Protein AF-A0A2V9GDM2-F1 (afdb_monomer_lite)

Foldseek 3Di:
DDDDPVCVVPVPVDPDDAPDDAPVPDDPVVLVVVQVCVPPPVPDDDDDDDDDPDPVDDVCVVDPLVNVVVNVVVVQVHAHDPVNLCCQQADQDPNDHRSDPPVNSVCSHPPDTDDDDDDDDD

Sequence (122 aa):
MIINLARRAHDHNWELDPITRSLLDTDFYKLLMLQFIWKQFPKTRASFSFINRSAEVHLGDLINADELREQLEQTKKLRFHKSELIWLAGNTFYGRRGIFEPAFLEWLEREFRLSDYELSIQ

Secondary structure (DSSP, 8-state):
----HHHHHH-TT-S---S---TTSS-HHHHHHHHHHHHH-TT-----------TT--HHHHS-HHHHHHHHHHHHH----HHHHHHHHHSEETTEE--S-HHHHHHHHHT--PPP------

Structure (mmCIF, N/CA/C/O backbone):
data_AF-A0A2V9GDM2-F1
#
_entry.id   AF-A0A2V9GDM2-F1
#
loop_
_atom_site.group_PDB
_atom_site.id
_atom_site.type_symbol
_atom_site.label_atom_id
_atom_site.label_alt_id
_atom_site.label_comp_id
_atom_site.label_asym_id
_atom_site.label_entity_id
_atom_site.label_seq_id
_atom_site.pdbx_PDB_ins_code
_atom_site.Cartn_x
_atom_site.Cartn_y
_atom_site.Cartn_z
_atom_site.occupancy
_atom_site.B_iso_or_equiv
_atom_site.auth_seq_id
_atom_site.auth_comp_id
_atom_site.auth_asym_id
_atom_site.auth_atom_id
_atom_site.pdbx_PDB_model_num
ATOM 1 N N . MET A 1 1 ? 13.228 19.270 2.244 1.00 48.59 1 MET A N 1
ATOM 2 C CA . MET A 1 1 ? 14.497 18.509 2.282 1.00 48.59 1 MET A CA 1
ATOM 3 C C . MET A 1 1 ? 14.863 18.186 0.842 1.00 48.59 1 MET A C 1
ATOM 5 O O . MET A 1 1 ? 14.026 17.615 0.158 1.00 48.59 1 MET A O 1
ATOM 9 N N . ILE A 1 2 ? 16.019 18.631 0.346 1.00 57.59 2 ILE A N 1
ATOM 10 C CA . ILE A 1 2 ? 16.431 18.375 -1.044 1.00 57.59 2 ILE A CA 1
ATOM 11 C C . ILE A 1 2 ? 16.960 16.940 -1.123 1.00 57.59 2 ILE A C 1
ATOM 13 O O . ILE A 1 2 ? 17.886 16.584 -0.397 1.00 57.59 2 ILE A O 1
ATOM 17 N N . ILE A 1 3 ? 16.349 16.114 -1.971 1.00 68.06 3 ILE A N 1
ATOM 18 C CA . ILE A 1 3 ? 16.783 14.735 -2.221 1.00 68.06 3 ILE A CA 1
ATOM 19 C C . ILE A 1 3 ? 18.062 14.794 -3.067 1.00 68.06 3 ILE A C 1
ATOM 21 O O . ILE A 1 3 ? 18.033 15.281 -4.194 1.00 68.06 3 ILE A O 1
ATOM 25 N N . ASN A 1 4 ? 19.187 14.311 -2.535 1.00 79.94 4 ASN A N 1
ATOM 26 C CA . ASN A 1 4 ? 20.451 14.255 -3.272 1.00 79.94 4 ASN A CA 1
ATOM 27 C C . ASN A 1 4 ? 20.554 12.931 -4.045 1.00 79.94 4 ASN A C 1
ATOM 29 O O . ASN A 1 4 ? 20.966 11.910 -3.495 1.00 79.94 4 ASN A O 1
ATOM 33 N N . LEU A 1 5 ? 20.154 12.961 -5.317 1.00 75.88 5 LEU A N 1
ATOM 34 C CA . LEU A 1 5 ? 20.153 11.786 -6.193 1.00 75.88 5 LEU A CA 1
ATOM 35 C C . LEU A 1 5 ? 21.570 11.285 -6.505 1.00 75.88 5 LEU A C 1
ATOM 37 O O . LEU A 1 5 ? 21.792 10.080 -6.506 1.00 75.88 5 LEU A O 1
ATOM 41 N N . ALA A 1 6 ? 22.536 12.192 -6.688 1.00 76.06 6 ALA A N 1
ATOM 42 C CA . ALA A 1 6 ? 23.922 11.829 -6.991 1.00 76.06 6 ALA A CA 1
ATOM 43 C C . ALA A 1 6 ? 24.566 11.022 -5.853 1.00 76.06 6 ALA A C 1
ATOM 45 O O . ALA A 1 6 ? 25.254 10.038 -6.104 1.00 76.06 6 ALA A O 1
ATOM 46 N N . ARG A 1 7 ? 24.292 11.392 -4.595 1.00 77.50 7 ARG A N 1
ATOM 47 C CA . ARG A 1 7 ? 24.749 10.618 -3.438 1.00 77.50 7 ARG A CA 1
ATOM 48 C C . ARG A 1 7 ? 24.052 9.261 -3.357 1.00 77.50 7 ARG A C 1
ATOM 50 O O . ARG A 1 7 ? 24.740 8.273 -3.171 1.00 77.50 7 ARG A O 1
ATOM 57 N N . ARG A 1 8 ? 22.726 9.196 -3.528 1.00 74.25 8 ARG A N 1
ATOM 58 C CA . ARG A 1 8 ? 21.981 7.918 -3.496 1.00 74.25 8 ARG A CA 1
ATOM 59 C C . ARG A 1 8 ? 22.453 6.937 -4.577 1.00 74.25 8 ARG A C 1
ATOM 61 O O . ARG A 1 8 ? 22.497 5.749 -4.312 1.00 74.25 8 ARG A O 1
ATOM 68 N N . ALA A 1 9 ? 22.857 7.438 -5.747 1.00 66.31 9 ALA A N 1
ATOM 69 C CA . ALA A 1 9 ? 23.391 6.617 -6.834 1.00 66.31 9 ALA A CA 1
ATOM 70 C C . ALA A 1 9 ? 24.852 6.165 -6.626 1.00 66.31 9 ALA A C 1
ATOM 72 O O . ALA A 1 9 ? 25.240 5.131 -7.151 1.00 66.31 9 ALA A O 1
ATOM 73 N N . HIS A 1 10 ? 25.673 6.945 -5.912 1.00 66.00 10 HIS A N 1
ATOM 74 C CA . HIS A 1 10 ? 27.111 6.676 -5.750 1.00 66.00 10 HIS A CA 1
ATOM 75 C C . HIS A 1 10 ? 27.461 5.955 -4.436 1.00 66.00 10 HIS A C 1
ATOM 77 O O . HIS A 1 10 ? 28.511 5.321 -4.320 1.00 66.00 10 HIS A O 1
ATOM 83 N N . ASP A 1 11 ? 26.643 6.107 -3.398 1.00 67.38 11 ASP A N 1
ATOM 84 C CA . ASP A 1 11 ? 26.913 5.573 -2.063 1.00 67.38 11 ASP A CA 1
ATOM 85 C C . ASP A 1 11 ? 26.546 4.075 -2.033 1.00 67.38 11 ASP A C 1
ATOM 87 O O . ASP A 1 11 ? 25.450 3.676 -1.652 1.00 67.38 11 ASP A O 1
ATOM 91 N N . HIS A 1 12 ? 27.488 3.233 -2.468 1.00 62.50 12 HIS A N 1
ATOM 92 C CA . HIS A 1 12 ? 27.358 1.768 -2.514 1.00 62.50 12 HIS A CA 1
ATOM 93 C C . HIS A 1 12 ? 27.383 1.092 -1.126 1.00 62.50 12 HIS A C 1
ATOM 95 O O . HIS A 1 12 ? 27.491 -0.127 -1.033 1.00 62.50 12 HIS A O 1
ATOM 101 N N . ASN A 1 13 ? 27.322 1.865 -0.035 1.00 63.94 13 ASN A N 1
ATOM 102 C CA . ASN A 1 13 ? 27.267 1.340 1.333 1.00 63.94 13 ASN A CA 1
ATOM 103 C C . ASN A 1 13 ? 25.861 0.875 1.756 1.00 63.94 13 ASN A C 1
ATOM 105 O O . ASN A 1 13 ? 25.699 0.380 2.872 1.00 63.94 13 ASN A O 1
ATOM 109 N N . TRP A 1 14 ? 24.843 1.041 0.908 1.00 59.16 14 TRP A N 1
ATOM 110 C CA . TRP A 1 14 ? 23.491 0.541 1.158 1.00 59.16 14 TRP A CA 1
ATOM 111 C C . TRP A 1 14 ? 23.202 -0.682 0.287 1.00 59.16 14 TRP A C 1
ATOM 113 O O . TRP A 1 14 ? 23.382 -0.623 -0.923 1.00 59.16 14 TRP A O 1
ATOM 123 N N . GLU A 1 15 ? 22.713 -1.769 0.897 1.00 66.88 15 GLU A N 1
ATOM 124 C CA . GLU A 1 15 ? 22.257 -2.963 0.160 1.00 66.88 15 GLU A CA 1
ATOM 125 C C . GLU A 1 15 ? 21.067 -2.651 -0.761 1.00 66.88 15 GLU A C 1
ATOM 127 O O . GLU A 1 15 ? 20.958 -3.241 -1.828 1.00 66.88 15 GLU A O 1
ATOM 132 N N . LEU A 1 16 ? 20.182 -1.724 -0.365 1.00 78.81 16 LEU A N 1
ATOM 133 C CA . LEU A 1 16 ? 19.069 -1.245 -1.185 1.00 78.81 16 LEU A CA 1
ATOM 134 C C . LEU A 1 16 ? 18.584 0.129 -0.709 1.00 78.81 16 LEU A C 1
ATOM 136 O O . LEU A 1 16 ? 18.425 0.366 0.490 1.00 78.81 16 LEU A O 1
ATOM 140 N N . ASP A 1 17 ? 18.257 1.006 -1.655 1.00 85.94 17 ASP A N 1
ATOM 141 C CA . ASP A 1 17 ? 17.600 2.283 -1.399 1.00 85.94 17 ASP A CA 1
ATOM 142 C C . ASP A 1 17 ? 16.090 2.201 -1.729 1.00 85.94 17 ASP A C 1
ATOM 144 O O . ASP A 1 17 ? 15.715 2.235 -2.906 1.00 85.94 17 ASP A O 1
ATOM 148 N N . PRO A 1 18 ? 15.191 2.044 -0.734 1.00 90.94 18 PRO A N 1
ATOM 149 C CA . PRO A 1 18 ? 13.776 1.792 -0.995 1.00 90.94 18 PRO A CA 1
ATOM 150 C C . PRO A 1 18 ? 13.072 3.022 -1.579 1.00 90.94 18 PRO A C 1
ATOM 152 O O . PRO A 1 18 ? 13.151 4.137 -1.041 1.00 90.94 18 PRO A O 1
ATOM 155 N N . ILE A 1 19 ? 12.342 2.797 -2.674 1.00 93.25 19 ILE A N 1
ATOM 156 C CA . ILE A 1 19 ? 11.524 3.816 -3.340 1.00 93.25 19 ILE A CA 1
ATOM 157 C C . ILE A 1 19 ? 10.263 4.078 -2.513 1.00 93.25 19 ILE A C 1
ATOM 159 O O . ILE A 1 19 ? 10.051 5.205 -2.065 1.00 93.25 19 ILE A O 1
ATOM 163 N N . THR A 1 20 ? 9.472 3.035 -2.251 1.00 95.12 20 THR A N 1
ATOM 164 C CA . THR A 1 20 ? 8.277 3.114 -1.402 1.00 95.12 20 THR A CA 1
ATOM 165 C C . THR A 1 20 ? 8.683 3.031 0.063 1.00 95.12 20 THR A C 1
ATOM 167 O O . THR A 1 20 ? 9.308 2.059 0.488 1.00 95.12 20 THR A O 1
ATOM 170 N N . ARG A 1 21 ? 8.320 4.039 0.860 1.00 92.69 21 ARG A N 1
ATOM 171 C CA . ARG A 1 21 ? 8.752 4.134 2.271 1.00 92.69 21 ARG A CA 1
ATOM 172 C C . ARG A 1 21 ? 7.644 3.894 3.285 1.00 92.69 21 ARG A C 1
ATOM 174 O O . ARG A 1 21 ? 7.931 3.693 4.459 1.00 92.69 21 ARG A O 1
ATOM 181 N N . SER A 1 22 ? 6.393 3.954 2.848 1.00 95.94 22 SER A N 1
ATOM 182 C CA . SER A 1 22 ? 5.222 3.846 3.710 1.00 95.94 22 SER A CA 1
ATOM 183 C C . SER A 1 22 ? 4.024 3.324 2.923 1.00 95.94 22 SER A C 1
ATOM 185 O O . SER A 1 22 ? 3.900 3.589 1.732 1.00 95.94 22 SER A O 1
ATOM 187 N N . LEU A 1 23 ? 3.105 2.634 3.603 1.00 97.44 23 LEU A N 1
ATOM 188 C CA . LEU A 1 23 ? 1.798 2.283 3.037 1.00 97.44 23 LEU A CA 1
ATOM 189 C C . LEU A 1 23 ? 0.854 3.496 2.909 1.00 97.44 23 LEU A C 1
ATOM 191 O O . LEU A 1 23 ? -0.163 3.398 2.226 1.00 97.44 23 LEU A O 1
ATOM 195 N N . LEU A 1 24 ? 1.178 4.631 3.543 1.00 96.12 24 LEU A N 1
ATOM 196 C CA . LEU A 1 24 ? 0.529 5.925 3.308 1.00 96.12 24 LEU A CA 1
ATOM 197 C C . LEU A 1 24 ? 1.084 6.674 2.090 1.00 96.12 24 LEU A C 1
ATOM 199 O O . LEU A 1 24 ? 0.489 7.675 1.696 1.00 96.12 24 LEU A O 1
ATOM 203 N N . ASP A 1 25 ? 2.175 6.205 1.480 1.00 96.06 25 ASP A N 1
ATOM 204 C CA . ASP A 1 25 ? 2.691 6.739 0.214 1.00 96.06 25 ASP A CA 1
ATOM 205 C C . ASP A 1 25 ? 1.848 6.214 -0.963 1.00 96.06 25 ASP A C 1
ATOM 207 O O . ASP A 1 25 ? 2.272 5.401 -1.781 1.00 96.06 25 ASP A O 1
ATOM 211 N N . THR A 1 26 ? 0.572 6.596 -0.962 1.00 96.75 26 THR A N 1
ATOM 212 C CA . THR A 1 26 ? -0.461 6.167 -1.908 1.00 96.75 26 THR A CA 1
ATOM 213 C C . THR A 1 26 ? -1.517 7.259 -2.044 1.00 96.75 26 THR A C 1
ATOM 215 O O . THR A 1 26 ? -1.669 8.129 -1.185 1.00 96.75 26 THR A O 1
ATOM 218 N N . ASP A 1 27 ? -2.335 7.178 -3.090 1.00 96.50 27 ASP A N 1
ATOM 219 C CA . ASP A 1 27 ? -3.482 8.065 -3.233 1.00 96.50 27 ASP A CA 1
ATOM 220 C C . ASP A 1 27 ? -4.513 7.854 -2.117 1.00 96.50 27 ASP A C 1
ATOM 222 O O . ASP A 1 27 ? -4.939 6.730 -1.834 1.00 96.50 27 ASP A O 1
ATOM 226 N N . PHE A 1 28 ? -5.008 8.954 -1.544 1.00 94.62 28 PHE A N 1
ATOM 227 C CA . PHE A 1 28 ? -5.945 8.923 -0.417 1.00 94.62 28 PHE A CA 1
ATOM 228 C C . PHE A 1 28 ? -7.227 8.122 -0.694 1.00 94.62 28 PHE A C 1
ATOM 230 O O . PHE A 1 28 ? -7.733 7.414 0.181 1.00 94.62 28 PHE A O 1
ATOM 237 N N . TYR A 1 29 ? -7.744 8.183 -1.926 1.00 96.62 29 TYR A N 1
ATOM 238 C CA . TYR A 1 29 ? -8.973 7.480 -2.297 1.00 96.62 29 TYR A CA 1
ATOM 239 C C . TYR A 1 29 ? -8.844 5.955 -2.150 1.00 96.62 29 TYR A C 1
ATOM 241 O O . TYR A 1 29 ? -9.853 5.289 -1.917 1.00 96.62 29 TYR A O 1
ATOM 249 N N . LYS A 1 30 ? -7.626 5.394 -2.230 1.00 98.19 30 LYS A N 1
ATOM 250 C CA . LYS A 1 30 ? -7.388 3.958 -2.032 1.00 98.19 30 LYS A CA 1
ATOM 251 C C . LYS A 1 30 ? -7.769 3.519 -0.625 1.00 98.19 30 LYS A C 1
ATOM 253 O O . LYS A 1 30 ? -8.366 2.459 -0.484 1.00 98.19 30 LYS A O 1
ATOM 258 N N . LEU A 1 31 ? -7.506 4.339 0.393 1.00 97.69 31 LEU A N 1
ATOM 259 C CA . LEU A 1 31 ? -7.872 4.036 1.781 1.00 97.69 31 LEU A CA 1
ATOM 260 C C . LEU A 1 31 ? -9.388 4.117 1.992 1.00 97.69 31 LEU A C 1
ATOM 262 O O . LEU A 1 31 ? -9.966 3.262 2.662 1.00 97.69 31 LEU A O 1
ATOM 266 N N . LEU A 1 32 ? -10.046 5.104 1.371 1.00 97.00 32 LEU A N 1
ATOM 267 C CA . LEU A 1 32 ? -11.508 5.230 1.406 1.00 97.00 32 LEU A CA 1
ATOM 268 C C . LEU A 1 32 ? -12.187 4.025 0.745 1.00 97.00 32 LEU A C 1
ATOM 270 O O . LEU A 1 32 ? -13.099 3.428 1.319 1.00 97.00 32 LEU A O 1
ATOM 274 N N . MET A 1 33 ? -11.712 3.641 -0.444 1.00 98.31 33 MET A N 1
ATOM 275 C CA . MET A 1 33 ? -12.178 2.444 -1.144 1.00 98.31 33 MET A CA 1
ATOM 276 C C . MET A 1 33 ? -11.891 1.180 -0.336 1.00 98.31 33 MET A C 1
ATOM 278 O O . MET A 1 33 ? -12.763 0.322 -0.238 1.00 98.31 33 MET A O 1
ATOM 282 N N . LEU A 1 34 ? -10.703 1.065 0.263 1.00 98.38 34 LEU A N 1
ATOM 283 C CA . LEU A 1 34 ? -10.307 -0.108 1.034 1.00 98.38 34 LEU A CA 1
ATOM 284 C C . LEU A 1 34 ? -11.216 -0.319 2.245 1.00 98.38 34 LEU A C 1
ATOM 286 O O . LEU A 1 34 ? -11.690 -1.433 2.431 1.00 98.38 34 LEU A O 1
ATOM 290 N N . GLN A 1 35 ? -11.536 0.727 3.012 1.00 98.31 35 GLN A N 1
ATOM 291 C CA . GLN A 1 35 ? -12.498 0.613 4.112 1.00 98.31 35 GLN A CA 1
ATOM 292 C C . GLN A 1 35 ? -13.885 0.183 3.619 1.00 98.31 35 GLN A C 1
ATOM 294 O O . GLN A 1 35 ? -14.529 -0.672 4.229 1.00 98.31 35 GLN A O 1
ATOM 299 N N . PHE A 1 36 ? -14.355 0.763 2.510 1.00 98.25 36 PHE A N 1
ATOM 300 C CA . PHE A 1 36 ? -15.642 0.394 1.922 1.00 98.25 36 PHE A CA 1
ATOM 301 C C . PHE A 1 36 ? -15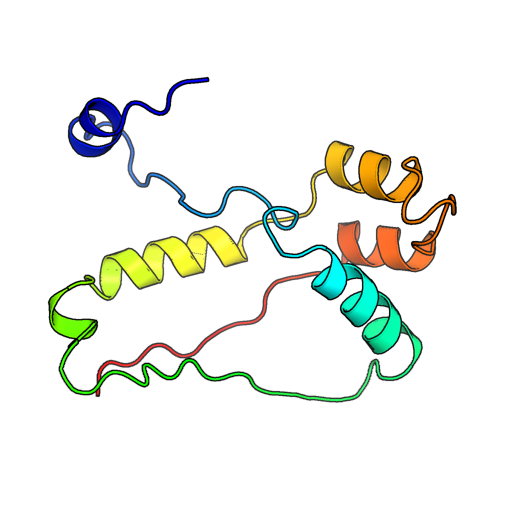.673 -1.083 1.502 1.00 98.25 36 PHE A C 1
ATOM 303 O O . PHE A 1 36 ? -16.611 -1.799 1.849 1.00 98.25 36 PHE A O 1
ATOM 310 N N . ILE A 1 37 ? -14.629 -1.558 0.816 1.00 98.50 37 ILE A N 1
ATOM 311 C CA . ILE A 1 37 ? -14.483 -2.958 0.394 1.00 98.50 37 ILE A CA 1
ATOM 312 C C . ILE A 1 37 ? -14.375 -3.878 1.611 1.00 98.50 37 ILE A C 1
ATOM 314 O O . ILE A 1 37 ? -15.088 -4.875 1.674 1.00 98.50 37 ILE A O 1
ATOM 318 N N . TRP A 1 38 ? -13.546 -3.526 2.594 1.00 98.38 38 TRP A N 1
ATOM 319 C CA . TRP A 1 38 ? -13.376 -4.278 3.838 1.00 98.38 38 TRP A CA 1
ATOM 320 C C . TRP A 1 38 ? -14.711 -4.483 4.563 1.00 98.38 38 TRP A C 1
ATOM 322 O O . TRP A 1 38 ? -15.008 -5.584 5.017 1.00 98.38 38 TRP A O 1
ATOM 332 N N . LYS A 1 39 ? -15.558 -3.448 4.601 1.00 98.00 39 LYS A N 1
ATOM 333 C CA . LYS A 1 39 ? -16.853 -3.504 5.284 1.00 98.00 39 LYS A CA 1
ATOM 334 C C . LYS A 1 39 ? -17.935 -4.235 4.487 1.00 98.00 39 LYS A C 1
ATOM 336 O O . LYS A 1 39 ? -18.704 -4.997 5.063 1.00 98.00 39 LYS A O 1
ATOM 341 N N . GLN A 1 40 ? -18.038 -3.966 3.186 1.00 98.50 40 GLN A N 1
ATOM 342 C CA . GLN A 1 40 ? -19.185 -4.395 2.371 1.00 98.50 40 GLN A CA 1
ATOM 343 C C . GLN A 1 40 ? -18.906 -5.650 1.540 1.00 98.50 40 GLN A C 1
ATOM 345 O O . GLN A 1 40 ? -19.814 -6.427 1.257 1.00 98.50 40 GLN A O 1
ATOM 350 N N . PHE A 1 41 ? -17.649 -5.868 1.157 1.00 98.25 41 PHE A N 1
ATOM 351 C CA . PHE A 1 41 ? -17.238 -6.917 0.226 1.00 98.25 41 PHE A CA 1
ATOM 352 C C . PHE A 1 41 ? -16.011 -7.717 0.711 1.00 98.25 41 PHE A C 1
ATOM 354 O O . PHE A 1 41 ? -15.139 -8.028 -0.103 1.00 98.25 41 PHE A O 1
ATOM 361 N N . PRO A 1 42 ? -15.925 -8.127 1.995 1.00 96.12 42 PRO A N 1
ATOM 362 C CA . PRO A 1 42 ? -14.717 -8.755 2.547 1.00 96.12 42 PRO A CA 1
ATOM 363 C C . PRO A 1 42 ? -14.362 -10.106 1.908 1.00 96.12 42 PRO A C 1
ATOM 365 O O . PRO A 1 42 ? -13.242 -10.585 2.050 1.00 96.12 42 PRO A O 1
ATOM 368 N N . LYS A 1 43 ? -15.317 -10.753 1.228 1.00 97.06 43 LYS A N 1
ATOM 369 C CA . LYS A 1 43 ? -15.135 -12.068 0.588 1.00 97.06 43 LYS A CA 1
ATOM 370 C C . LYS A 1 43 ? -14.881 -11.982 -0.918 1.00 97.06 43 LYS A C 1
ATOM 372 O O . LYS A 1 43 ? -14.632 -13.010 -1.548 1.00 97.06 43 LYS A O 1
ATOM 377 N N . THR A 1 44 ? -14.973 -10.791 -1.502 1.00 97.81 44 THR A N 1
ATOM 378 C CA . THR A 1 44 ? -14.784 -10.598 -2.941 1.00 97.81 44 THR A CA 1
ATOM 379 C C . THR A 1 44 ? -13.305 -10.701 -3.289 1.00 97.81 44 THR A C 1
ATOM 381 O O . THR A 1 44 ? -12.456 -10.125 -2.614 1.00 97.81 44 THR A O 1
ATOM 384 N N . ARG A 1 45 ? -12.993 -11.424 -4.368 1.00 96.94 45 ARG A N 1
ATOM 385 C CA . ARG A 1 45 ? -11.637 -11.531 -4.914 1.00 96.94 45 ARG A CA 1
ATOM 386 C C . ARG A 1 45 ? -11.529 -10.708 -6.190 1.00 96.94 45 ARG A C 1
ATOM 388 O O . ARG A 1 45 ? -12.437 -10.732 -7.016 1.00 96.94 45 ARG A O 1
ATOM 395 N N . ALA A 1 46 ? -10.413 -10.009 -6.341 1.00 96.56 46 ALA A N 1
ATOM 396 C CA . ALA A 1 46 ? -10.069 -9.252 -7.534 1.00 96.56 46 ALA A CA 1
ATOM 397 C C . ALA A 1 46 ? -8.575 -9.421 -7.825 1.00 96.56 46 ALA A C 1
ATOM 399 O O . ALA A 1 46 ? -7.784 -9.596 -6.897 1.00 96.56 46 ALA A O 1
ATOM 400 N N . SER A 1 47 ? -8.210 -9.333 -9.102 1.00 96.75 47 SER A N 1
ATOM 401 C CA . SER A 1 47 ? -6.823 -9.360 -9.566 1.00 96.75 47 SER A CA 1
ATOM 402 C C . SER A 1 47 ? -6.518 -8.069 -10.316 1.00 96.75 47 SER A C 1
ATOM 404 O O . SER A 1 47 ? -7.382 -7.534 -11.013 1.00 96.75 47 SER A O 1
ATOM 406 N N . PHE A 1 48 ? -5.291 -7.575 -10.174 1.00 96.88 48 PHE A N 1
ATOM 407 C CA . PHE A 1 48 ? -4.791 -6.407 -10.892 1.00 96.88 48 PHE A CA 1
ATOM 408 C C . PHE A 1 48 ? -3.622 -6.825 -11.777 1.00 96.88 48 PHE A C 1
ATOM 410 O O . PHE A 1 48 ? -2.804 -7.651 -11.379 1.00 96.88 48 PHE A O 1
ATOM 417 N N . SER A 1 49 ? -3.534 -6.222 -12.959 1.00 96.19 49 SER A N 1
ATOM 418 C CA . SER A 1 49 ? -2.427 -6.421 -13.891 1.00 96.19 49 SER A CA 1
ATOM 419 C C . SER A 1 49 ? -1.892 -5.066 -14.327 1.00 96.19 49 SER A C 1
ATOM 421 O O . SER A 1 49 ? -2.662 -4.132 -14.570 1.00 96.19 49 SER A O 1
ATOM 423 N N . PHE A 1 50 ? -0.570 -4.963 -14.421 1.00 95.06 50 PHE A N 1
ATOM 424 C CA . PHE A 1 50 ? 0.087 -3.804 -15.005 1.00 95.06 50 PHE A CA 1
ATOM 425 C C . PHE A 1 50 ? 0.105 -3.942 -16.529 1.00 95.06 50 PHE A C 1
ATOM 427 O O . PHE A 1 50 ? 0.402 -5.010 -17.057 1.00 95.06 50 PHE A O 1
ATOM 434 N N . ILE A 1 51 ? -0.224 -2.859 -17.235 1.00 92.94 51 ILE A N 1
ATOM 435 C CA . ILE A 1 51 ? -0.216 -2.812 -18.698 1.00 92.94 51 ILE A CA 1
ATOM 436 C C . ILE A 1 51 ? 0.472 -1.517 -19.115 1.00 92.94 51 ILE A C 1
ATOM 438 O O . ILE A 1 51 ? -0.059 -0.428 -18.879 1.00 92.94 51 ILE A O 1
ATOM 442 N N . ASN A 1 52 ? 1.622 -1.633 -19.777 1.00 93.25 52 ASN A N 1
ATOM 443 C CA . ASN A 1 52 ? 2.199 -0.522 -20.520 1.00 93.25 52 ASN A CA 1
ATOM 444 C C . ASN A 1 52 ? 1.448 -0.367 -21.851 1.00 93.25 52 ASN A C 1
ATOM 446 O O . ASN A 1 52 ? 1.406 -1.291 -22.657 1.00 93.25 52 ASN A O 1
ATOM 450 N N . ARG A 1 53 ? 0.839 0.800 -22.075 1.00 94.56 53 ARG A N 1
ATOM 451 C CA . ARG A 1 53 ? 0.057 1.094 -23.291 1.00 94.56 53 ARG A CA 1
ATOM 452 C C . ARG A 1 53 ? 0.875 1.788 -24.384 1.00 94.56 53 ARG A C 1
ATOM 454 O O . ARG A 1 53 ? 0.321 2.090 -25.435 1.00 94.56 53 ARG A O 1
ATOM 461 N N . SER A 1 54 ? 2.157 2.061 -24.134 1.00 95.38 54 SER A N 1
ATOM 462 C CA . SER A 1 54 ? 3.067 2.655 -25.114 1.00 95.38 54 SER A CA 1
ATOM 463 C C . SER A 1 54 ? 3.887 1.567 -25.798 1.00 95.38 54 SER A C 1
ATOM 465 O O . SER A 1 54 ? 4.765 0.973 -25.175 1.00 95.38 54 SER A O 1
ATOM 467 N N . ALA A 1 55 ? 3.604 1.318 -27.076 1.00 91.12 55 ALA A N 1
ATOM 468 C CA . ALA A 1 55 ? 4.282 0.279 -27.852 1.00 91.12 55 ALA A CA 1
ATOM 469 C C . ALA A 1 55 ? 5.758 0.598 -28.142 1.00 91.12 55 ALA A C 1
ATOM 471 O O . ALA A 1 55 ? 6.542 -0.317 -28.350 1.00 91.12 55 ALA A O 1
ATOM 472 N N . GLU A 1 56 ? 6.135 1.878 -28.145 1.00 95.56 56 GLU A N 1
ATOM 473 C CA . GLU A 1 56 ? 7.504 2.324 -28.442 1.00 95.56 56 GLU A CA 1
ATOM 474 C C . GLU A 1 56 ? 8.429 2.270 -27.215 1.00 95.56 56 GLU A C 1
ATOM 476 O O . GLU A 1 56 ? 9.645 2.385 -27.344 1.00 95.56 56 GLU A O 1
ATOM 481 N N . VAL A 1 57 ? 7.866 2.119 -26.010 1.00 93.81 57 VAL A N 1
ATOM 482 C CA . VAL A 1 57 ? 8.627 2.119 -24.755 1.00 93.81 57 VAL A CA 1
ATOM 483 C C . VAL A 1 57 ? 8.702 0.700 -24.211 1.00 93.81 57 VAL A C 1
ATOM 485 O O . VAL A 1 57 ? 7.758 0.201 -23.601 1.00 93.81 57 VAL A O 1
ATOM 488 N N . HIS A 1 58 ? 9.854 0.063 -24.379 1.00 91.38 58 HIS A N 1
ATOM 489 C CA . HIS A 1 58 ? 10.110 -1.283 -23.879 1.00 91.38 58 HIS A CA 1
ATOM 490 C C . HIS A 1 58 ? 10.653 -1.220 -22.446 1.00 91.38 58 HIS A C 1
ATOM 492 O O . HIS A 1 58 ? 11.853 -1.117 -22.220 1.00 91.38 58 HIS A O 1
ATOM 498 N N . LEU A 1 59 ? 9.765 -1.263 -21.446 1.00 93.12 59 LEU A N 1
ATOM 499 C CA . LEU A 1 59 ? 10.166 -1.143 -20.033 1.00 93.12 59 LEU A CA 1
ATOM 500 C C . LEU A 1 59 ? 11.163 -2.222 -19.580 1.00 93.12 59 LEU A C 1
ATOM 502 O O . LEU A 1 59 ? 11.978 -1.937 -18.711 1.00 93.12 59 LEU A O 1
ATOM 506 N N . GLY A 1 60 ? 11.120 -3.420 -20.174 1.00 90.75 60 GLY A N 1
ATOM 507 C CA . GLY A 1 60 ? 12.073 -4.497 -19.880 1.00 90.75 60 GLY A CA 1
ATOM 508 C C . GLY A 1 60 ? 13.519 -4.176 -20.275 1.00 90.75 60 GLY A C 1
ATOM 509 O O . GLY A 1 60 ? 14.435 -4.711 -19.663 1.00 90.75 60 GLY A O 1
ATOM 510 N N . ASP A 1 61 ? 13.721 -3.259 -21.225 1.00 92.19 61 ASP A N 1
ATOM 511 C CA . ASP A 1 61 ? 15.053 -2.785 -21.627 1.00 92.19 61 ASP A CA 1
ATOM 512 C C . ASP A 1 61 ? 15.538 -1.617 -20.751 1.00 92.19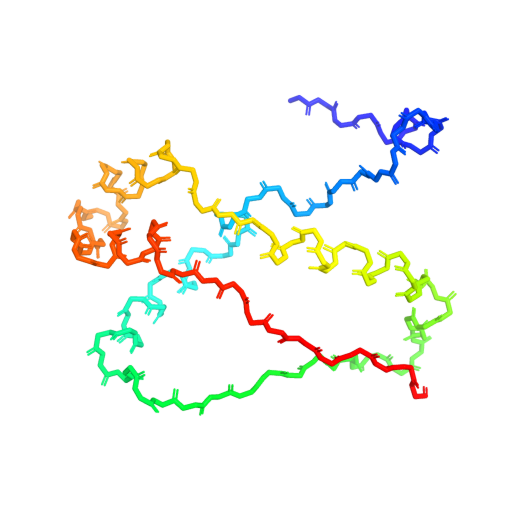 61 ASP A C 1
ATOM 514 O O . ASP A 1 61 ? 16.726 -1.301 -20.717 1.00 92.19 61 ASP A O 1
ATOM 518 N N . LEU A 1 62 ? 14.612 -0.945 -20.059 1.00 93.62 62 LEU A N 1
ATOM 519 C CA . LEU A 1 62 ? 14.874 0.269 -19.280 1.00 93.62 62 LEU A CA 1
ATOM 520 C C . LEU A 1 62 ? 14.982 0.009 -17.777 1.00 93.62 62 LEU A C 1
ATOM 522 O O . LEU A 1 62 ? 15.602 0.797 -17.064 1.00 93.62 62 LEU A O 1
ATO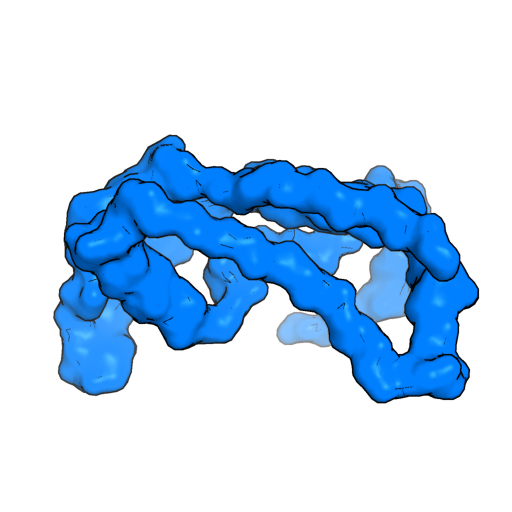M 526 N N . ILE A 1 63 ? 14.337 -1.046 -17.284 1.00 93.12 63 ILE A N 1
ATOM 527 C CA . ILE A 1 63 ? 14.234 -1.364 -15.862 1.00 93.12 63 ILE A CA 1
ATOM 528 C C . ILE A 1 63 ? 14.733 -2.787 -15.657 1.00 93.12 63 ILE A C 1
ATOM 530 O O . ILE A 1 63 ? 14.166 -3.738 -16.192 1.00 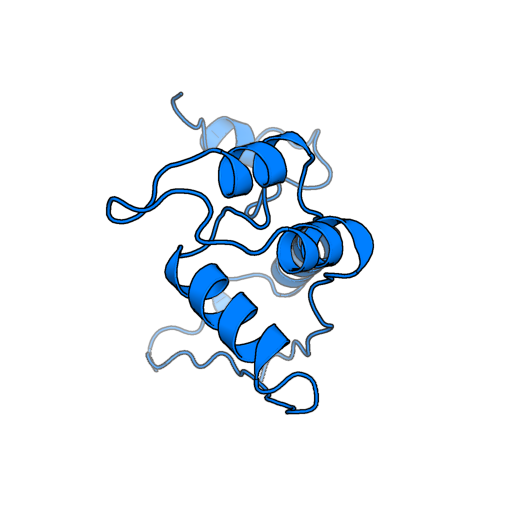93.12 63 ILE A O 1
ATOM 534 N N . ASN A 1 64 ? 15.763 -2.937 -14.826 1.00 93.12 64 ASN A N 1
ATOM 535 C CA . ASN A 1 64 ? 16.250 -4.246 -14.426 1.00 93.12 64 ASN A CA 1
ATOM 536 C C . ASN A 1 64 ? 15.165 -4.982 -13.614 1.00 93.12 64 ASN A C 1
ATOM 538 O O . ASN A 1 64 ? 14.696 -4.492 -12.583 1.00 93.12 64 ASN A O 1
ATOM 542 N N . ALA A 1 65 ? 14.757 -6.166 -14.078 1.00 93.69 65 ALA A N 1
ATOM 543 C CA . ALA A 1 65 ? 13.717 -6.953 -13.421 1.00 93.69 65 ALA A CA 1
ATOM 544 C C . ALA A 1 65 ? 14.106 -7.450 -12.025 1.00 93.69 65 ALA A C 1
ATOM 546 O O . ALA A 1 65 ? 13.221 -7.603 -11.182 1.00 93.69 65 ALA A O 1
ATOM 547 N N . ASP A 1 66 ? 15.389 -7.693 -11.766 1.00 93.38 66 ASP A N 1
ATOM 548 C CA . ASP A 1 66 ? 15.849 -8.140 -10.453 1.00 93.38 66 ASP A CA 1
ATOM 549 C C . ASP A 1 66 ? 15.795 -6.992 -9.440 1.00 93.38 66 ASP A C 1
ATOM 551 O O . ASP A 1 66 ? 15.227 -7.163 -8.363 1.00 93.38 66 ASP A O 1
ATOM 555 N N . GLU A 1 67 ? 16.220 -5.788 -9.830 1.00 93.50 67 GLU A N 1
ATOM 556 C CA . GLU A 1 67 ? 16.081 -4.580 -9.000 1.00 93.50 67 GLU A CA 1
ATOM 557 C C . GLU A 1 67 ? 14.606 -4.237 -8.737 1.00 93.50 67 GLU A C 1
ATOM 559 O O . GLU A 1 67 ? 14.217 -3.907 -7.613 1.00 93.50 67 GLU A O 1
ATOM 564 N N . 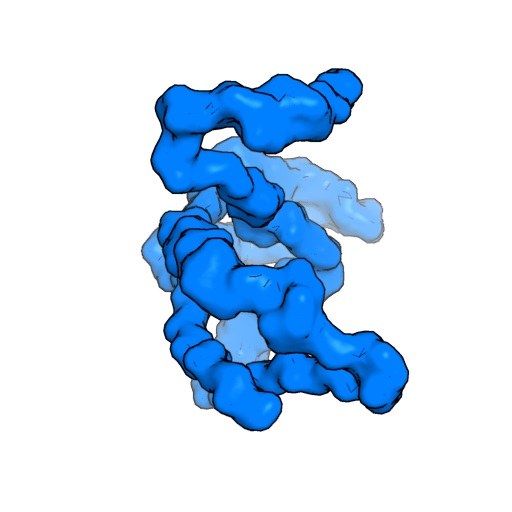LEU A 1 68 ? 13.745 -4.360 -9.757 1.00 95.56 68 LEU A N 1
ATOM 565 C CA . LEU A 1 68 ? 12.302 -4.188 -9.584 1.00 95.56 68 LEU A CA 1
ATOM 566 C C . LEU A 1 68 ? 11.748 -5.199 -8.573 1.00 95.56 68 LEU A C 1
ATOM 568 O O . LEU A 1 68 ? 10.961 -4.830 -7.698 1.00 95.56 68 LEU A O 1
ATOM 572 N N . ARG A 1 69 ? 12.166 -6.465 -8.667 1.00 95.94 69 ARG A N 1
ATOM 573 C CA . ARG A 1 69 ? 11.754 -7.516 -7.733 1.00 95.94 69 ARG A CA 1
ATOM 574 C C . ARG A 1 69 ? 12.185 -7.192 -6.305 1.00 95.94 69 ARG A C 1
ATOM 576 O O . ARG A 1 69 ? 11.372 -7.312 -5.392 1.00 95.94 69 ARG A O 1
ATOM 583 N N . GLU A 1 70 ? 13.411 -6.722 -6.102 1.00 95.62 70 GLU A N 1
ATOM 584 C CA . GLU A 1 70 ? 13.900 -6.303 -4.784 1.00 95.62 70 GLU A CA 1
ATOM 585 C C . GLU A 1 70 ? 13.057 -5.166 -4.188 1.00 95.62 70 GLU A C 1
ATOM 587 O O . GLU A 1 70 ? 12.663 -5.232 -3.019 1.00 95.62 70 GLU A O 1
ATOM 592 N N . GLN A 1 71 ? 12.704 -4.159 -4.994 1.00 96.44 71 GLN A N 1
ATOM 593 C CA . GLN A 1 71 ? 11.839 -3.053 -4.565 1.00 96.44 71 GLN A CA 1
ATOM 594 C C . GLN A 1 71 ? 10.420 -3.527 -4.209 1.00 96.44 71 GLN A C 1
ATOM 596 O O . GLN A 1 71 ? 9.851 -3.092 -3.199 1.00 96.44 71 GLN A O 1
ATOM 601 N N . LEU A 1 72 ? 9.845 -4.445 -4.994 1.00 97.31 72 LEU A N 1
ATOM 602 C CA . LEU A 1 72 ? 8.536 -5.041 -4.707 1.00 97.31 72 LEU A CA 1
ATOM 603 C C . LEU A 1 72 ? 8.568 -5.870 -3.414 1.00 97.31 72 LEU A C 1
ATOM 605 O O . LEU A 1 72 ? 7.671 -5.735 -2.577 1.00 97.31 72 LEU A O 1
ATOM 609 N N . GLU A 1 73 ? 9.620 -6.663 -3.196 1.00 96.75 73 GLU A N 1
ATOM 610 C CA . GLU A 1 73 ? 9.786 -7.439 -1.963 1.00 96.75 73 GLU A CA 1
ATOM 611 C C . GLU A 1 73 ? 9.960 -6.554 -0.726 1.00 96.75 73 GLU A C 1
ATOM 613 O O . GLU A 1 73 ? 9.380 -6.850 0.321 1.00 96.75 73 GLU A O 1
ATOM 618 N N . GLN A 1 74 ? 10.696 -5.441 -0.812 1.00 95.94 74 GLN A N 1
ATOM 619 C CA . GLN A 1 74 ? 10.743 -4.495 0.308 1.00 95.94 74 GLN A CA 1
ATOM 620 C C . GLN A 1 74 ? 9.396 -3.820 0.551 1.00 95.94 74 GLN A C 1
ATOM 622 O O . GLN A 1 74 ? 8.969 -3.704 1.700 1.00 95.94 74 GLN A O 1
ATOM 627 N N . THR A 1 75 ? 8.684 -3.443 -0.512 1.00 97.06 75 THR A N 1
ATOM 628 C CA . THR A 1 75 ? 7.357 -2.827 -0.392 1.00 97.06 75 THR A CA 1
ATOM 629 C C . THR A 1 75 ? 6.381 -3.765 0.333 1.00 97.06 75 THR A C 1
ATOM 631 O O . THR A 1 75 ? 5.685 -3.335 1.252 1.00 97.06 75 THR A O 1
ATOM 634 N N . LYS A 1 76 ? 6.387 -5.073 0.031 1.00 97.31 76 LYS A N 1
ATOM 635 C CA . LYS A 1 76 ? 5.549 -6.083 0.718 1.00 97.31 76 LYS A CA 1
ATOM 636 C C . LYS A 1 76 ? 5.810 -6.212 2.221 1.00 97.31 76 LYS A C 1
ATOM 638 O O . LYS A 1 76 ? 4.917 -6.601 2.988 1.00 97.31 76 LYS A O 1
ATOM 643 N N . LYS A 1 77 ? 7.028 -5.904 2.670 1.00 96.62 77 LYS A N 1
ATOM 644 C CA . LYS A 1 77 ? 7.400 -5.956 4.092 1.00 96.62 77 LYS A CA 1
ATOM 645 C C . LYS A 1 77 ? 6.842 -4.777 4.887 1.00 96.62 77 LYS A C 1
ATOM 647 O O . LYS A 1 77 ? 6.736 -4.895 6.107 1.00 96.62 77 LYS A O 1
ATOM 652 N N . LEU A 1 78 ? 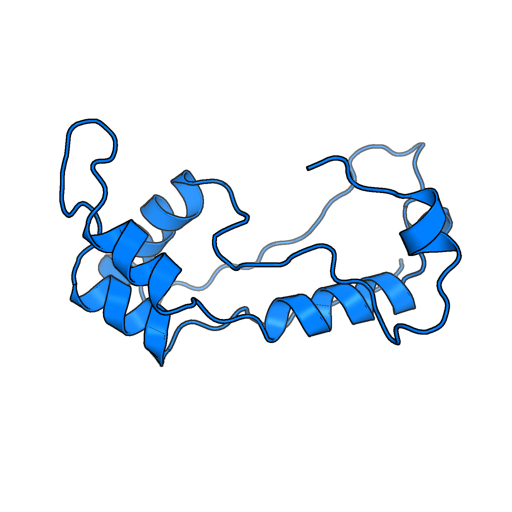6.442 -3.686 4.228 1.00 97.56 78 LEU A N 1
ATOM 653 C CA . LEU A 1 78 ? 5.924 -2.494 4.897 1.00 97.56 78 LEU A CA 1
ATOM 654 C C . LEU A 1 78 ? 4.674 -2.800 5.731 1.00 97.56 78 LEU A C 1
ATOM 656 O O . LEU A 1 78 ? 3.823 -3.621 5.375 1.00 97.56 78 LEU A O 1
ATOM 660 N N . ARG A 1 79 ? 4.570 -2.111 6.864 1.00 97.94 79 ARG A N 1
ATOM 661 C CA . ARG A 1 79 ? 3.418 -2.103 7.771 1.00 97.94 79 ARG A CA 1
ATOM 662 C C . ARG A 1 79 ? 3.096 -0.660 8.107 1.00 97.94 79 ARG A C 1
ATOM 664 O O . ARG A 1 79 ? 3.988 0.182 8.064 1.00 97.94 79 ARG A O 1
ATOM 671 N N . PHE A 1 80 ? 1.849 -0.395 8.474 1.00 97.31 80 PHE A N 1
ATOM 672 C CA . PHE A 1 80 ? 1.494 0.916 9.000 1.00 97.31 80 PHE A CA 1
ATOM 673 C C . PHE A 1 80 ? 2.239 1.170 10.310 1.00 97.31 80 PHE A C 1
ATOM 675 O O . PHE A 1 80 ? 2.228 0.341 11.223 1.00 97.31 80 PHE A O 1
ATOM 682 N N . HIS A 1 81 ? 2.871 2.332 10.414 1.00 95.25 81 HIS A N 1
ATOM 683 C CA . HIS A 1 81 ? 3.447 2.798 11.662 1.00 95.25 81 HIS A CA 1
ATOM 684 C C . HIS A 1 81 ? 2.352 3.332 12.588 1.00 95.25 81 HIS A C 1
ATOM 686 O O . HIS A 1 81 ? 1.345 3.899 12.162 1.00 95.25 81 HIS A O 1
ATOM 692 N N . LYS A 1 82 ? 2.588 3.247 13.898 1.00 94.94 82 LYS A N 1
ATOM 693 C CA . LYS A 1 82 ? 1.659 3.780 14.904 1.00 94.94 82 LYS A CA 1
ATOM 694 C C . LYS A 1 82 ? 1.351 5.270 14.699 1.00 94.94 82 LYS A C 1
ATOM 696 O O . LYS A 1 82 ? 0.214 5.693 14.881 1.00 94.94 82 LYS A O 1
ATOM 701 N N . SER A 1 83 ? 2.345 6.064 14.298 1.00 96.06 83 SER A N 1
ATOM 702 C CA . SER A 1 83 ? 2.172 7.489 13.980 1.00 96.06 83 SER A CA 1
ATOM 703 C C . SER A 1 83 ? 1.221 7.722 12.803 1.00 96.06 83 SER A C 1
ATOM 705 O O . SER A 1 83 ? 0.425 8.657 12.838 1.00 96.06 83 SER A O 1
ATOM 707 N N . GLU A 1 84 ? 1.270 6.861 11.789 1.00 96.75 84 GLU A N 1
ATOM 708 C CA . GLU A 1 84 ? 0.425 6.925 10.594 1.00 96.75 84 GLU A CA 1
ATOM 709 C C . GLU A 1 84 ? -1.031 6.603 10.929 1.00 96.75 84 GLU A C 1
ATOM 711 O O . GLU A 1 84 ? -1.941 7.313 10.506 1.00 96.75 84 GLU A O 1
ATOM 716 N N . LEU A 1 85 ? -1.256 5.591 11.768 1.00 97.00 85 LEU A N 1
ATOM 717 C CA . LEU A 1 85 ? -2.591 5.220 12.241 1.00 97.00 85 LEU A CA 1
ATOM 718 C C . LEU A 1 85 ? -3.202 6.299 13.143 1.00 97.00 85 LEU A C 1
ATOM 720 O O . LEU A 1 85 ? -4.377 6.632 12.994 1.00 97.00 85 LEU A O 1
ATOM 724 N N . ILE A 1 86 ? -2.406 6.897 14.037 1.00 95.50 86 ILE A N 1
ATOM 725 C CA . ILE A 1 86 ? -2.844 8.038 14.858 1.00 95.50 86 ILE A CA 1
ATOM 726 C C . ILE A 1 86 ? -3.227 9.222 13.964 1.00 95.50 86 ILE A C 1
ATOM 728 O O . ILE A 1 86 ? -4.239 9.879 14.213 1.00 95.50 86 ILE A O 1
ATOM 732 N N . TRP A 1 87 ? -2.452 9.480 12.908 1.00 94.62 87 TRP A N 1
ATOM 733 C CA . TRP A 1 87 ? -2.767 10.525 11.940 1.00 94.62 87 TRP A CA 1
ATOM 734 C C . TRP A 1 87 ? -4.079 10.236 11.194 1.00 94.62 87 TRP A C 1
ATOM 736 O O . TRP A 1 87 ? -4.932 11.119 11.121 1.00 94.62 87 TRP A O 1
ATOM 746 N N . LEU A 1 88 ? -4.298 9.002 10.724 1.00 95.56 88 LEU A N 1
ATOM 747 C CA . LEU A 1 88 ? -5.562 8.601 10.093 1.00 95.56 88 LEU A CA 1
ATOM 748 C C . LEU A 1 88 ? -6.765 8.733 11.042 1.00 95.56 88 LEU A C 1
ATOM 750 O O . LEU A 1 88 ? -7.834 9.163 10.613 1.00 95.56 88 LEU A O 1
ATOM 754 N N . ALA A 1 89 ? -6.597 8.395 12.324 1.00 94.31 89 ALA A N 1
ATOM 755 C CA . ALA A 1 89 ? -7.657 8.481 13.329 1.00 94.31 89 ALA A CA 1
ATOM 756 C C . ALA A 1 89 ? -8.010 9.929 13.707 1.00 94.31 89 ALA A C 1
ATOM 758 O O . ALA A 1 89 ? -9.183 10.276 13.863 1.00 94.31 89 ALA A O 1
ATOM 759 N N . GLY A 1 90 ? -6.987 10.765 13.907 1.00 88.56 90 GLY A N 1
ATOM 760 C CA . GLY A 1 90 ? -7.132 12.094 14.500 1.00 88.56 90 GLY A CA 1
ATOM 761 C C . GLY A 1 90 ? -7.359 13.223 13.498 1.00 88.56 90 GLY A C 1
ATOM 762 O O . GLY A 1 90 ? -7.862 14.284 13.879 1.00 88.56 90 GLY A O 1
ATOM 763 N N . ASN A 1 91 ? -6.986 13.035 12.231 1.00 90.44 91 ASN A N 1
ATOM 764 C CA . ASN A 1 91 ? -7.049 14.112 11.254 1.00 90.44 91 ASN A CA 1
ATOM 765 C C . ASN A 1 91 ? -8.477 14.328 10.710 1.00 90.44 91 ASN A C 1
ATOM 767 O O . ASN A 1 91 ? -9.333 13.441 10.715 1.00 90.44 91 ASN A O 1
ATOM 771 N N . THR A 1 92 ? -8.754 15.557 10.274 1.00 89.56 92 THR A N 1
ATOM 772 C CA . THR A 1 92 ? -10.021 15.930 9.640 1.00 89.56 92 THR A CA 1
ATOM 773 C C . THR A 1 92 ? -9.855 15.847 8.130 1.00 89.56 92 THR A C 1
ATOM 775 O O . THR A 1 92 ? -9.056 16.578 7.552 1.00 89.56 92 THR A O 1
ATOM 778 N N . PHE A 1 93 ? -10.649 15.003 7.483 1.00 88.44 93 PHE A N 1
ATOM 779 C CA . PHE A 1 93 ? -10.641 14.824 6.034 1.00 88.44 93 PHE A CA 1
ATOM 780 C C . PHE A 1 93 ? -11.988 15.250 5.465 1.00 88.44 93 PHE A C 1
ATOM 782 O O . PHE A 1 93 ? -13.032 14.870 5.992 1.00 88.44 93 PHE A O 1
ATOM 789 N N . TYR A 1 94 ? -11.983 16.060 4.404 1.00 86.75 94 TYR A N 1
ATOM 790 C CA . TYR A 1 94 ? -13.211 16.570 3.773 1.00 86.75 94 TYR A CA 1
ATOM 791 C C . TYR A 1 94 ? -14.215 17.178 4.778 1.00 86.75 94 TYR A C 1
ATOM 793 O O . TYR A 1 94 ? -15.423 16.975 4.681 1.00 86.75 94 TYR A O 1
ATOM 801 N N . GLY A 1 95 ? -13.707 17.885 5.796 1.00 89.75 95 GLY A N 1
ATOM 802 C CA . GLY A 1 95 ? -14.522 18.502 6.850 1.00 89.75 95 GLY A CA 1
ATOM 803 C C . GLY A 1 95 ? -15.115 17.526 7.876 1.00 89.75 95 GLY A C 1
ATOM 804 O O . GLY A 1 95 ? -15.876 17.952 8.741 1.00 89.75 95 GLY A O 1
ATOM 805 N N . ARG A 1 96 ? -14.775 16.232 7.817 1.00 87.00 96 ARG A N 1
ATOM 806 C CA . ARG A 1 96 ? -15.234 15.205 8.760 1.00 87.00 96 ARG A CA 1
ATOM 807 C C . ARG A 1 96 ? -14.069 14.626 9.556 1.00 87.00 96 ARG A C 1
ATOM 809 O O . ARG A 1 96 ? -13.004 14.336 9.015 1.00 87.00 96 ARG A O 1
ATOM 816 N N . ARG A 1 97 ? -14.284 14.446 10.857 1.00 87.06 97 ARG A N 1
ATOM 817 C CA . ARG A 1 97 ? -13.367 13.719 11.747 1.00 87.06 97 ARG A CA 1
ATOM 818 C C . ARG A 1 97 ? -13.783 12.261 11.846 1.00 87.06 97 ARG A C 1
ATOM 820 O O . ARG A 1 97 ? -14.970 11.967 11.727 1.00 87.06 97 ARG A O 1
ATOM 827 N N . GLY A 1 98 ? -12.813 11.379 12.082 1.00 89.12 98 GLY A N 1
ATOM 828 C CA . GLY A 1 98 ? -13.080 9.960 12.321 1.00 89.12 98 GLY A CA 1
ATOM 829 C C . GLY A 1 98 ? -13.760 9.266 11.141 1.00 89.12 98 GLY A C 1
ATOM 830 O O . GLY A 1 98 ? -14.666 8.464 11.336 1.00 89.12 98 GLY A O 1
ATOM 831 N N . ILE A 1 99 ? -13.370 9.607 9.908 1.00 94.69 99 ILE A N 1
ATOM 832 C CA . ILE A 1 99 ? -13.924 8.962 8.705 1.00 94.69 99 ILE A CA 1
ATOM 833 C C . ILE A 1 99 ? -13.464 7.505 8.546 1.00 94.69 99 ILE A C 1
ATOM 835 O O . ILE A 1 99 ? -14.082 6.750 7.796 1.00 94.69 99 ILE A O 1
ATOM 839 N N . PHE A 1 100 ? -12.389 7.122 9.240 1.00 96.94 100 PHE A N 1
ATOM 840 C CA . PHE A 1 100 ? -11.936 5.745 9.353 1.00 96.94 100 PHE A CA 1
ATOM 841 C C . PHE A 1 100 ? -12.456 5.139 10.657 1.00 96.94 100 PHE A C 1
ATOM 843 O O . PHE A 1 100 ? -12.260 5.705 11.734 1.00 96.94 100 PHE A O 1
ATOM 850 N N . GLU A 1 101 ? -13.133 3.999 10.556 1.00 96.69 101 GLU A N 1
ATOM 851 C CA . GLU A 1 101 ? -13.683 3.274 11.693 1.00 96.69 101 GLU A CA 1
ATOM 852 C C . GLU A 1 101 ? -12.544 2.726 12.564 1.00 96.69 101 GLU A C 1
ATOM 854 O O . GLU A 1 101 ? -11.574 2.184 12.027 1.00 96.69 101 GLU A O 1
ATOM 859 N N . PRO A 1 102 ? -12.651 2.791 13.904 1.00 97.25 102 PRO A N 1
ATOM 860 C CA . PRO A 1 102 ? -11.611 2.263 14.786 1.00 97.25 102 PRO A CA 1
ATOM 861 C C . PRO A 1 102 ? -11.252 0.796 14.500 1.00 97.25 102 PRO A C 1
ATOM 863 O O . PRO A 1 102 ? -10.074 0.455 14.471 1.00 97.25 102 PRO A O 1
ATOM 866 N N . ALA A 1 103 ? -12.248 -0.047 14.199 1.00 98.19 103 ALA A N 1
ATOM 867 C CA . ALA A 1 103 ? -12.031 -1.451 13.841 1.00 98.19 103 ALA A CA 1
ATOM 868 C C . ALA A 1 103 ? -11.275 -1.622 12.509 1.00 98.19 103 ALA A C 1
ATOM 870 O O . ALA A 1 103 ? -10.461 -2.531 12.374 1.00 98.19 103 ALA A O 1
ATOM 871 N N . PHE A 1 104 ? -11.497 -0.729 11.538 1.00 98.31 104 PHE A N 1
ATOM 872 C CA . PHE A 1 104 ? -10.740 -0.729 10.287 1.00 98.31 104 PHE A CA 1
ATOM 873 C C . PHE A 1 104 ? -9.272 -0.348 10.527 1.00 98.31 104 PHE A C 1
ATOM 875 O O . PHE A 1 104 ? -8.376 -0.970 9.964 1.00 98.31 104 PHE A O 1
ATOM 882 N N . LEU A 1 105 ? -9.008 0.630 11.398 1.00 98.12 105 LEU A N 1
ATOM 883 C CA . LEU A 1 105 ? -7.640 1.019 11.757 1.00 98.12 105 LEU A CA 1
ATOM 884 C C . LEU A 1 105 ? -6.901 -0.083 12.529 1.00 98.12 105 LEU A C 1
ATOM 886 O O . LEU A 1 105 ? -5.728 -0.327 12.256 1.00 98.12 105 LEU A O 1
ATOM 890 N N . GLU A 1 106 ? -7.580 -0.781 13.442 1.00 98.25 106 GLU A N 1
ATOM 891 C CA . GLU A 1 106 ? -7.015 -1.953 14.125 1.00 98.25 106 GLU A CA 1
ATOM 892 C C . GLU A 1 106 ? -6.686 -3.077 13.130 1.00 98.25 106 GLU A C 1
ATOM 894 O O . GLU A 1 106 ? -5.620 -3.694 13.207 1.00 98.25 106 GLU A O 1
ATOM 899 N N . TRP A 1 107 ? -7.557 -3.300 12.143 1.00 98.44 107 TRP A N 1
ATOM 900 C CA . TRP A 1 107 ? -7.299 -4.246 11.060 1.00 98.44 107 TRP A CA 1
ATOM 901 C C . TRP A 1 107 ? -6.086 -3.838 10.202 1.00 98.44 107 TRP A C 1
ATOM 903 O O . TRP A 1 107 ? -5.242 -4.688 9.901 1.00 98.44 107 TRP A O 1
ATOM 913 N N . LEU A 1 108 ? -5.934 -2.548 9.864 1.00 98.19 108 LEU A N 1
ATOM 914 C CA . LEU A 1 108 ? -4.744 -2.042 9.162 1.00 98.19 108 LEU A CA 1
ATOM 915 C C . LEU A 1 108 ? -3.453 -2.276 9.963 1.00 98.19 108 LEU A C 1
ATOM 917 O O . LEU A 1 108 ? -2.425 -2.620 9.380 1.00 98.19 108 LEU A O 1
ATOM 921 N N . GLU A 1 109 ? -3.499 -2.109 11.287 1.00 97.81 109 GLU A N 1
ATOM 922 C CA . GLU A 1 109 ? -2.351 -2.330 12.174 1.00 97.81 109 GLU A CA 1
ATOM 923 C C . GLU A 1 109 ? -1.946 -3.808 12.228 1.00 97.81 109 GLU A C 1
ATOM 925 O O . GLU A 1 109 ? -0.777 -4.166 12.054 1.00 97.81 109 GLU A O 1
ATOM 930 N N . ARG A 1 110 ? -2.918 -4.688 12.485 1.00 97.50 110 ARG A N 1
ATOM 931 C CA . ARG A 1 110 ? -2.643 -6.075 12.878 1.00 97.50 110 ARG A CA 1
ATOM 932 C C . ARG A 1 110 ? -2.591 -7.025 11.695 1.00 97.50 110 ARG A C 1
ATOM 934 O O . ARG A 1 110 ? -1.677 -7.850 11.615 1.00 97.50 110 ARG A O 1
ATOM 941 N N . GLU A 1 111 ? -3.527 -6.883 10.766 1.00 97.38 111 GLU A N 1
ATOM 942 C CA . GLU A 1 111 ? -3.839 -7.907 9.768 1.00 97.38 111 GLU A CA 1
ATOM 943 C C . GLU A 1 111 ? -3.462 -7.513 8.344 1.00 97.38 111 GLU A C 1
ATOM 945 O O . GLU A 1 111 ? -3.086 -8.386 7.566 1.00 97.38 111 GLU A O 1
ATOM 950 N N . PHE A 1 112 ? -3.526 -6.228 7.980 1.00 97.88 112 PHE A N 1
ATOM 951 C CA . PHE A 1 112 ? -3.295 -5.817 6.595 1.00 97.88 112 PHE A CA 1
ATOM 952 C C . PHE A 1 112 ? -1.871 -6.125 6.122 1.00 97.88 112 PHE A C 1
ATOM 954 O O . PHE A 1 112 ? -0.880 -5.723 6.740 1.00 97.88 112 PHE A O 1
ATOM 961 N N . ARG A 1 113 ? -1.767 -6.823 4.991 1.00 97.19 113 ARG A N 1
ATOM 962 C CA . ARG A 1 113 ? -0.518 -7.161 4.305 1.00 97.19 113 ARG A CA 1
ATOM 963 C C . ARG A 1 113 ? -0.729 -6.969 2.810 1.00 97.19 113 ARG A C 1
ATOM 965 O O . ARG A 1 113 ? -1.798 -7.302 2.300 1.00 97.19 113 ARG A O 1
ATOM 972 N N . LEU A 1 114 ? 0.286 -6.463 2.112 1.00 97.56 114 LEU A N 1
ATOM 973 C CA . LEU A 1 114 ? 0.279 -6.494 0.652 1.00 97.56 114 LEU A CA 1
ATOM 974 C C . LEU A 1 114 ? 0.337 -7.948 0.177 1.00 97.56 114 LEU A C 1
ATOM 976 O O . LEU A 1 114 ? 1.007 -8.781 0.793 1.00 97.56 114 LEU A O 1
ATOM 980 N N . SER A 1 115 ? -0.400 -8.244 -0.890 1.00 96.31 115 SER A N 1
ATOM 981 C CA . SER A 1 115 ? -0.456 -9.580 -1.474 1.00 96.31 115 SER A CA 1
ATOM 982 C C . SER A 1 115 ? 0.859 -9.955 -2.155 1.00 96.31 115 SER A C 1
ATOM 984 O O . SER A 1 115 ? 1.707 -9.107 -2.442 1.00 96.31 115 SER A O 1
ATOM 986 N N . ASP A 1 116 ? 0.997 -11.238 -2.477 1.00 96.56 116 ASP A N 1
ATOM 987 C CA . ASP A 1 116 ? 1.979 -11.675 -3.463 1.00 96.56 116 ASP A CA 1
ATOM 988 C C . ASP A 1 116 ? 1.658 -11.114 -4.857 1.00 96.56 116 ASP A C 1
ATOM 990 O O . ASP A 1 116 ? 0.559 -10.606 -5.115 1.00 96.56 116 ASP A O 1
ATOM 994 N N . TYR A 1 117 ? 2.650 -11.187 -5.740 1.00 96.88 117 TYR A N 1
ATOM 995 C CA . TYR A 1 117 ? 2.570 -10.755 -7.130 1.00 96.88 117 TYR A CA 1
ATOM 996 C C . TYR A 1 117 ? 3.238 -11.788 -8.036 1.00 96.88 117 TYR A C 1
ATOM 998 O O . TYR A 1 117 ? 4.033 -12.615 -7.590 1.00 96.88 117 TYR A O 1
ATOM 1006 N N . GLU A 1 118 ? 2.930 -11.696 -9.323 1.00 96.25 118 GLU A N 1
ATOM 1007 C CA . GLU A 1 118 ? 3.618 -12.413 -10.387 1.00 96.25 118 GLU A CA 1
ATOM 1008 C C . GLU A 1 118 ? 4.392 -11.393 -11.226 1.00 96.25 118 GLU A C 1
ATOM 1010 O O . GLU A 1 118 ? 3.844 -10.357 -11.607 1.00 96.25 118 GLU A O 1
ATOM 1015 N N . LEU A 1 119 ? 5.676 -11.662 -11.472 1.00 94.88 119 LEU A N 1
ATOM 1016 C CA . LEU A 1 119 ? 6.545 -10.817 -12.289 1.00 94.88 119 LEU A CA 1
ATOM 1017 C C . LEU A 1 119 ? 7.244 -11.680 -13.336 1.00 94.88 119 LEU A C 1
ATOM 1019 O O . LEU A 1 119 ? 8.116 -12.484 -13.005 1.00 94.88 119 LEU A O 1
ATOM 1023 N N . SER A 1 120 ? 6.883 -11.464 -14.596 1.00 88.44 120 SER A N 1
ATOM 1024 C CA . SER A 1 120 ? 7.478 -12.108 -15.764 1.00 88.44 120 SER A CA 1
ATOM 1025 C C . SER A 1 120 ? 7.818 -11.062 -16.820 1.00 88.44 120 SER A C 1
ATOM 1027 O O . SER A 1 120 ? 7.042 -10.128 -17.027 1.00 88.44 120 SER A O 1
ATOM 1029 N N . ILE A 1 121 ? 8.934 -11.251 -17.520 1.00 79.69 121 ILE A N 1
ATOM 1030 C CA . ILE A 1 121 ? 9.213 -10.549 -18.776 1.00 79.69 121 ILE A CA 1
ATOM 1031 C C . ILE A 1 121 ? 8.648 -11.421 -19.901 1.00 79.69 121 ILE A C 1
ATOM 1033 O O . ILE A 1 121 ? 8.882 -12.631 -19.904 1.00 79.69 121 ILE A O 1
ATOM 1037 N N . GLN A 1 122 ? 7.875 -10.814 -20.799 1.00 65.88 122 GLN A N 1
ATOM 1038 C CA . GLN A 1 122 ? 7.372 -11.445 -22.022 1.00 65.88 122 GLN A CA 1
ATOM 1039 C C . GLN A 1 122 ? 8.117 -10.905 -23.233 1.00 65.88 122 GLN A C 1
ATOM 1041 O O . GLN A 1 122 ? 8.421 -9.690 -23.220 1.00 65.88 122 GLN A O 1
#

pLDDT: mean 91.29, std 10.37, range [48.59, 98.5]

Radius of gyration: 17.92 Å; chains: 1; bounding box: 46×31×43 Å